Protein AF-A0A7C1KYA7-F1 (afdb_monomer_lite)

Secondary structure (DSSP, 8-state):
-HHHHHHHHHHHHHHHHHHTS---------------TT-EEEEEEEEEEEEEEEEEEEEEEEEEEEEE-TT-EEEEEES-EEEE-SSSEEEEEEEEEEEEEEEEEEEEEEEEEEEEEEEEEEEEEEEEEE-HHHHTTSS-----

Radius of gyration: 16.06 Å; chains: 1; bounding box: 53×34×37 Å

Foldseek 3Di:
DPPVVVVVVLVVVVVVVVVVPDDDDDDFDKPDPPPDPKDKFKKFFAWKKKWWFAFKKKWAFAWKKKKFAQPKDKDWDDDWDWDDPDNGIIMIGGGTMMMIHDGGMIMMIGGGTMMMTIDDTTMTIDDDIDTPVNVVPVPDDDDD

Structure (mmCIF, N/CA/C/O backbone):
data_AF-A0A7C1KYA7-F1
#
_entry.id   AF-A0A7C1KYA7-F1
#
loop_
_atom_site.group_PDB
_atom_site.id
_atom_site.type_symbol
_atom_site.label_atom_id
_atom_site.label_alt_id
_atom_site.label_comp_id
_atom_site.label_asym_id
_atom_site.label_entity_id
_atom_site.label_seq_id
_atom_site.pdbx_PDB_ins_code
_atom_site.Cartn_x
_atom_site.Cartn_y
_atom_site.Cartn_z
_atom_site.occupancy
_atom_site.B_iso_or_equiv
_atom_site.auth_seq_id
_atom_site.auth_comp_id
_atom_site.auth_asym_id
_atom_site.auth_atom_id
_atom_site.pdbx_PDB_model_num
ATOM 1 N N . MET A 1 1 ? -15.010 -18.950 13.578 1.00 37.91 1 MET A N 1
ATOM 2 C CA . MET A 1 1 ? -15.211 -19.154 12.121 1.00 37.91 1 MET A CA 1
ATOM 3 C C . MET A 1 1 ? -14.779 -17.951 11.250 1.00 37.91 1 MET A C 1
ATOM 5 O O . MET A 1 1 ? -15.159 -17.896 10.094 1.00 37.91 1 MET A O 1
ATOM 9 N N . GLY A 1 2 ? -13.938 -17.013 11.728 1.00 40.12 2 GLY A N 1
ATOM 10 C CA . GLY A 1 2 ? -13.710 -15.721 11.037 1.00 40.12 2 GLY A CA 1
ATOM 11 C C . GLY A 1 2 ? -12.466 -15.578 10.142 1.00 40.12 2 GLY A C 1
ATOM 12 O O . GLY A 1 2 ? -12.310 -14.554 9.494 1.00 40.12 2 GLY A O 1
ATOM 13 N N . LYS A 1 3 ? -11.559 -16.563 10.086 1.00 43.34 3 LYS A N 1
ATOM 14 C CA . LYS A 1 3 ? -10.292 -16.416 9.333 1.00 43.34 3 LYS A CA 1
ATOM 15 C C . LYS A 1 3 ? -10.440 -16.687 7.830 1.00 43.34 3 LYS A C 1
ATOM 17 O O . LYS A 1 3 ? -9.791 -16.029 7.030 1.00 43.34 3 LYS A O 1
ATOM 22 N N . ILE A 1 4 ? -11.311 -17.625 7.454 1.00 41.50 4 ILE A N 1
ATOM 23 C CA . ILE A 1 4 ? -11.516 -18.035 6.054 1.00 41.50 4 ILE A CA 1
ATOM 24 C C . ILE A 1 4 ? -12.414 -17.027 5.321 1.00 41.50 4 ILE A C 1
ATOM 26 O O . ILE A 1 4 ? -12.166 -16.719 4.162 1.00 41.50 4 ILE A O 1
ATOM 30 N N . ALA A 1 5 ? -13.398 -16.445 6.016 1.00 44.72 5 ALA A N 1
ATOM 31 C CA . ALA A 1 5 ? -14.299 -15.445 5.445 1.00 44.72 5 ALA A CA 1
ATOM 32 C C . ALA A 1 5 ? -13.553 -14.174 5.006 1.00 44.72 5 ALA A C 1
ATOM 34 O O . ALA A 1 5 ? -13.748 -13.712 3.888 1.00 44.72 5 ALA A O 1
ATOM 35 N N . ASN A 1 6 ? -12.633 -13.659 5.830 1.00 48.12 6 ASN A N 1
ATOM 36 C CA . ASN A 1 6 ? -11.877 -12.451 5.486 1.00 48.12 6 ASN A CA 1
ATOM 37 C C . ASN A 1 6 ? -10.936 -12.687 4.299 1.00 48.12 6 ASN A C 1
ATOM 39 O O . ASN A 1 6 ? -10.846 -11.841 3.417 1.00 48.12 6 ASN A O 1
ATOM 43 N N . VAL A 1 7 ? -10.293 -13.856 4.225 1.00 45.34 7 VAL A N 1
ATOM 44 C CA . VAL A 1 7 ? -9.445 -14.226 3.080 1.00 45.34 7 VAL A CA 1
ATOM 45 C C . VAL A 1 7 ? -10.278 -14.414 1.810 1.00 45.34 7 VAL A C 1
ATOM 47 O O . VAL A 1 7 ? -9.871 -13.946 0.753 1.00 45.34 7 VAL A O 1
ATOM 50 N N . ALA A 1 8 ? -11.464 -15.022 1.900 1.00 49.06 8 ALA A N 1
ATOM 51 C CA . ALA A 1 8 ? -12.365 -15.192 0.759 1.00 49.06 8 ALA A CA 1
ATOM 52 C C . ALA A 1 8 ? -12.926 -13.853 0.245 1.00 49.06 8 ALA A C 1
ATOM 54 O O . ALA A 1 8 ? -13.035 -13.655 -0.962 1.00 49.06 8 ALA A O 1
ATOM 55 N N . ILE A 1 9 ? -13.228 -12.911 1.142 1.00 55.66 9 ILE A N 1
ATOM 56 C CA . ILE A 1 9 ? -13.682 -11.559 0.785 1.00 55.66 9 ILE A CA 1
ATOM 57 C C . ILE A 1 9 ? -12.541 -10.759 0.144 1.00 55.66 9 ILE A C 1
ATOM 59 O O . ILE A 1 9 ? -12.749 -10.127 -0.889 1.00 55.66 9 ILE A O 1
ATOM 63 N N . VAL A 1 10 ? -11.323 -10.836 0.695 1.00 55.09 10 VAL A N 1
ATOM 64 C CA . VAL A 1 10 ? -10.114 -10.246 0.091 1.00 55.09 10 VAL A CA 1
ATOM 65 C C . VAL A 1 10 ? -9.877 -10.836 -1.298 1.00 55.09 10 VAL A C 1
ATOM 67 O O . VAL A 1 10 ? -9.693 -10.081 -2.247 1.00 55.09 10 VAL A O 1
ATOM 70 N N . ALA A 1 11 ? -9.950 -12.161 -1.442 1.00 54.16 11 ALA A N 1
ATOM 71 C CA . ALA A 1 11 ? -9.792 -12.838 -2.723 1.00 54.16 11 ALA A CA 1
ATOM 72 C C . ALA A 1 11 ? -10.869 -12.412 -3.726 1.00 54.16 11 ALA A C 1
ATOM 74 O O . ALA A 1 11 ? -10.531 -12.145 -4.867 1.00 54.16 11 ALA A O 1
ATOM 75 N N . MET A 1 12 ? -12.132 -12.263 -3.314 1.00 60.44 12 MET A N 1
ATOM 76 C CA . MET A 1 12 ? -13.223 -11.797 -4.181 1.00 60.44 12 MET A CA 1
ATOM 77 C C . MET A 1 12 ? -13.059 -10.337 -4.619 1.00 60.44 12 MET A C 1
ATOM 79 O O . MET A 1 12 ? -13.249 -10.030 -5.793 1.00 60.44 12 MET A O 1
ATOM 83 N N . ILE A 1 13 ? -12.674 -9.435 -3.711 1.00 64.25 13 ILE A N 1
ATOM 84 C CA . ILE A 1 13 ? -12.445 -8.017 -4.033 1.00 64.25 13 ILE A CA 1
ATOM 85 C C . ILE A 1 13 ? -11.223 -7.872 -4.943 1.00 64.25 13 ILE A C 1
ATOM 87 O O . ILE A 1 13 ? -11.257 -7.125 -5.920 1.00 64.25 13 ILE A O 1
ATOM 91 N N . VAL A 1 14 ? -10.154 -8.619 -4.666 1.00 58.75 14 VAL A N 1
ATOM 92 C CA . VAL A 1 14 ? -8.955 -8.650 -5.506 1.00 58.75 14 VAL A CA 1
ATOM 93 C C . VAL A 1 14 ? -9.261 -9.305 -6.859 1.00 58.75 14 VAL A C 1
ATOM 95 O O . VAL A 1 14 ? -8.870 -8.741 -7.873 1.00 58.75 14 VAL A O 1
ATOM 98 N N . LEU A 1 15 ? -10.043 -10.393 -6.925 1.00 56.34 15 LEU A N 1
ATOM 99 C CA . LEU A 1 15 ? -10.513 -10.990 -8.188 1.00 56.34 15 LEU A CA 1
ATOM 100 C C . LEU A 1 15 ? -11.339 -9.997 -9.010 1.00 56.34 15 LEU A C 1
ATOM 102 O O . LEU A 1 15 ? -11.130 -9.880 -10.215 1.00 56.34 15 LEU A O 1
ATOM 106 N N . ALA A 1 16 ? -12.248 -9.257 -8.373 1.00 56.28 16 ALA A N 1
ATOM 107 C CA . ALA A 1 16 ? -13.036 -8.231 -9.047 1.00 56.28 16 ALA A CA 1
ATOM 108 C C . ALA A 1 16 ? -12.131 -7.118 -9.610 1.00 56.28 16 ALA A C 1
ATOM 110 O O . ALA A 1 16 ? -12.312 -6.687 -10.748 1.00 56.28 16 ALA A O 1
ATOM 111 N N . LEU A 1 17 ? -11.092 -6.709 -8.875 1.00 54.78 17 LEU A N 1
ATOM 112 C CA . LEU A 1 17 ? -10.109 -5.724 -9.343 1.00 54.78 17 LEU A CA 1
ATOM 113 C C . LEU A 1 17 ? -9.178 -6.270 -10.445 1.00 54.78 17 LEU A C 1
ATOM 115 O O . LEU A 1 17 ? -8.787 -5.512 -11.336 1.00 54.78 17 LEU A O 1
ATOM 119 N N . ILE A 1 18 ? -8.854 -7.567 -10.420 1.00 52.53 18 ILE A N 1
ATOM 120 C CA . ILE A 1 18 ? -8.075 -8.261 -11.458 1.00 52.53 18 ILE A CA 1
ATOM 121 C C . ILE A 1 18 ? -8.906 -8.439 -12.735 1.00 52.53 18 ILE A C 1
ATOM 123 O O . ILE A 1 18 ? -8.380 -8.214 -13.818 1.00 52.53 18 ILE A O 1
ATOM 127 N N . SER A 1 19 ? -10.208 -8.737 -12.650 1.00 47.50 19 SER A N 1
ATOM 128 C CA . SER A 1 19 ? -11.067 -8.919 -13.838 1.00 47.50 19 SER A CA 1
ATOM 129 C C . SER A 1 19 ? -11.198 -7.669 -14.724 1.00 47.50 19 SER A C 1
ATOM 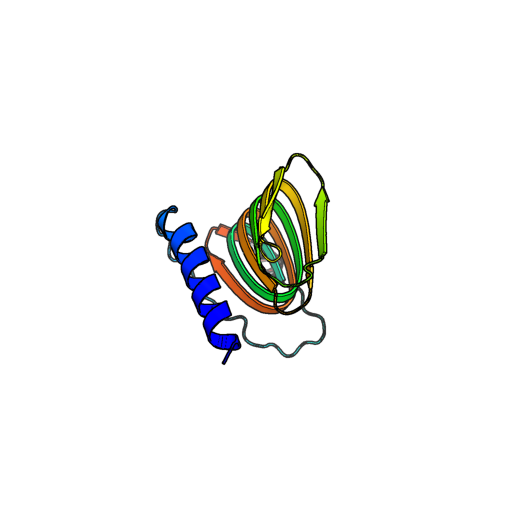131 O O . SER A 1 19 ? -11.515 -7.781 -15.905 1.00 47.50 19 SER A O 1
ATOM 133 N N . ALA A 1 20 ? -10.879 -6.481 -14.198 1.00 44.94 20 ALA A N 1
ATOM 134 C CA . ALA A 1 20 ? -10.823 -5.236 -14.966 1.00 44.94 20 ALA A CA 1
ATOM 135 C C . ALA A 1 20 ? -9.438 -4.961 -15.600 1.00 44.94 20 ALA A C 1
ATOM 137 O O . ALA A 1 20 ? -9.229 -3.925 -16.234 1.00 44.94 20 ALA A O 1
ATOM 138 N N . GLY A 1 21 ? -8.451 -5.841 -15.410 1.00 41.28 21 GLY A N 1
ATOM 139 C CA . GLY A 1 21 ? -7.105 -5.735 -15.967 1.00 41.28 21 GLY A CA 1
ATOM 140 C C . GLY A 1 21 ? -6.711 -7.011 -16.694 1.00 41.28 21 GLY A C 1
ATOM 141 O O . GLY A 1 21 ? -6.454 -8.026 -16.068 1.00 41.28 21 GLY A O 1
ATOM 142 N N . THR A 1 22 ? -6.630 -6.928 -18.017 1.00 39.53 22 THR A N 1
ATOM 143 C CA . THR A 1 22 ? -6.154 -7.976 -18.926 1.00 39.53 22 THR A CA 1
ATOM 144 C C . THR A 1 22 ? -5.009 -8.823 -18.364 1.00 39.53 22 THR A C 1
ATOM 146 O O . THR A 1 22 ? -3.976 -8.301 -17.936 1.00 39.53 22 THR A O 1
ATOM 149 N N . VAL A 1 23 ? -5.241 -10.130 -18.445 1.00 42.19 23 VAL A N 1
ATOM 150 C CA . VAL A 1 23 ? -4.371 -11.267 -18.154 1.00 42.19 23 VAL A CA 1
ATOM 151 C C . VAL A 1 23 ? -2.960 -11.067 -18.716 1.00 42.19 23 VAL A C 1
ATOM 153 O O . VAL A 1 23 ? -2.761 -11.090 -19.925 1.00 42.19 23 VAL A O 1
ATOM 156 N N . PHE A 1 24 ? -1.978 -10.940 -17.828 1.00 40.94 24 PHE A N 1
ATOM 157 C CA . PHE A 1 24 ? -0.623 -11.430 -18.063 1.00 40.94 24 PHE A CA 1
ATOM 158 C C . PHE A 1 24 ? -0.282 -12.298 -16.857 1.00 40.94 24 PHE A C 1
ATOM 160 O O . PHE A 1 24 ? -0.089 -11.796 -15.750 1.00 40.94 24 PHE A O 1
ATOM 167 N N . ALA A 1 25 ? -0.351 -13.609 -17.075 1.00 40.81 25 ALA A N 1
ATOM 168 C CA . ALA A 1 25 ? 0.130 -14.606 -16.140 1.00 40.81 25 ALA A CA 1
ATOM 169 C C . ALA A 1 25 ? 1.656 -14.499 -16.099 1.00 40.81 25 ALA A C 1
ATOM 171 O O . ALA A 1 25 ? 2.308 -14.692 -17.122 1.00 40.81 25 ALA A O 1
ATOM 172 N N . GLU A 1 26 ? 2.217 -14.166 -14.944 1.00 43.53 26 GLU A N 1
ATOM 173 C CA . GLU A 1 26 ? 3.659 -14.209 -14.727 1.00 43.53 26 GLU A CA 1
ATOM 174 C C . GLU A 1 26 ? 3.903 -14.648 -13.278 1.00 43.53 26 GLU A C 1
ATOM 176 O O . GLU A 1 26 ? 3.282 -14.115 -12.365 1.00 43.53 26 GLU A O 1
ATOM 181 N N . GLU A 1 27 ? 4.709 -15.706 -13.147 1.00 39.66 27 GLU A N 1
ATOM 182 C CA . GLU A 1 27 ? 5.154 -16.448 -11.956 1.00 39.66 27 GLU A CA 1
ATOM 183 C C . GLU A 1 27 ? 4.526 -16.112 -10.587 1.00 39.66 27 GLU A C 1
ATOM 185 O O . GLU A 1 27 ? 5.005 -15.252 -9.850 1.00 39.66 27 GLU A O 1
ATOM 190 N N . THR A 1 28 ? 3.587 -16.955 -10.147 1.00 37.84 28 THR A N 1
ATOM 191 C CA . THR A 1 28 ? 3.262 -17.108 -8.723 1.00 37.84 28 THR A CA 1
ATOM 192 C C . THR A 1 28 ? 4.434 -17.796 -8.017 1.00 37.84 28 THR A C 1
ATOM 194 O O . THR A 1 28 ? 4.513 -19.027 -7.976 1.00 37.84 28 THR A O 1
ATOM 197 N N . LYS A 1 29 ? 5.379 -17.026 -7.478 1.00 42.41 29 LYS A N 1
ATOM 198 C CA . LYS A 1 29 ? 6.401 -17.562 -6.570 1.00 42.41 29 LYS A CA 1
ATOM 199 C C . LYS A 1 29 ? 5.872 -17.457 -5.142 1.00 42.41 29 LYS A C 1
ATOM 201 O O . LYS A 1 29 ? 5.725 -16.334 -4.660 1.00 42.41 29 LYS A O 1
ATOM 206 N N . PRO A 1 30 ? 5.578 -18.571 -4.443 1.00 34.47 30 PRO A N 1
ATOM 207 C CA . PRO A 1 30 ? 5.392 -18.489 -3.005 1.00 34.47 30 PRO A CA 1
ATOM 208 C C . PRO A 1 30 ? 6.658 -17.863 -2.414 1.00 34.47 30 PRO A C 1
ATOM 210 O O . PRO A 1 30 ? 7.770 -18.245 -2.782 1.00 34.47 30 PRO A O 1
ATOM 213 N N . LEU A 1 31 ? 6.504 -16.897 -1.508 1.00 41.72 31 LEU A N 1
ATOM 214 C CA . LEU A 1 31 ? 7.574 -16.606 -0.563 1.00 41.72 31 LEU A CA 1
ATOM 215 C C . LEU A 1 31 ? 7.769 -17.889 0.244 1.00 41.72 31 LEU A C 1
ATOM 217 O O . LEU A 1 31 ? 7.056 -18.121 1.221 1.00 41.72 31 LEU A O 1
ATOM 221 N N . GLU A 1 32 ? 8.685 -18.752 -0.202 1.00 35.12 32 GLU A N 1
ATOM 222 C CA . GLU A 1 32 ? 9.242 -19.766 0.672 1.00 35.12 32 GLU A CA 1
ATOM 223 C C . GLU A 1 32 ? 9.706 -19.032 1.922 1.00 35.12 32 GLU A C 1
ATOM 225 O O . GLU A 1 32 ? 10.444 -18.042 1.868 1.00 35.12 32 GLU A O 1
ATOM 230 N N . THR A 1 33 ? 9.176 -19.489 3.047 1.00 35.75 33 THR A N 1
ATOM 231 C CA . THR A 1 33 ? 9.618 -19.163 4.390 1.00 35.75 33 THR A CA 1
ATOM 232 C C . THR A 1 33 ? 11.107 -19.469 4.504 1.00 35.75 33 THR A C 1
ATOM 234 O O . THR A 1 33 ? 11.502 -20.525 4.983 1.00 35.75 33 THR A O 1
ATOM 237 N N . SER A 1 34 ? 11.947 -18.538 4.059 1.00 32.91 34 SER A N 1
ATOM 238 C CA . SER A 1 34 ? 13.310 -18.428 4.540 1.00 32.91 34 SER A CA 1
ATOM 239 C C . SER A 1 34 ? 13.199 -17.785 5.912 1.00 32.91 34 SER A C 1
ATOM 241 O O . SER A 1 34 ? 12.870 -16.603 6.051 1.00 32.91 34 SER A O 1
ATOM 243 N N . ASP A 1 35 ? 13.352 -18.633 6.923 1.00 34.56 35 ASP A N 1
ATOM 244 C CA . ASP A 1 35 ? 13.389 -18.299 8.337 1.00 34.56 35 ASP A CA 1
ATOM 245 C C . ASP A 1 35 ? 14.593 -17.393 8.622 1.00 34.56 35 ASP A C 1
ATOM 247 O O . ASP A 1 35 ? 15.652 -17.818 9.079 1.00 34.56 35 ASP A O 1
ATOM 251 N N . HIS A 1 36 ? 14.460 -16.122 8.259 1.00 37.25 36 HIS A N 1
ATOM 252 C CA . HIS A 1 36 ? 15.434 -15.084 8.534 1.00 37.25 36 HIS A CA 1
ATOM 253 C C . HIS A 1 36 ? 14.707 -13.899 9.151 1.00 37.25 36 HIS A C 1
ATOM 255 O O . HIS A 1 36 ? 14.040 -13.094 8.494 1.00 37.25 36 HIS A O 1
ATOM 261 N N . THR A 1 37 ? 14.849 -13.819 10.466 1.00 34.12 37 THR A N 1
ATOM 262 C CA . THR A 1 37 ? 14.558 -12.688 11.337 1.00 34.12 37 THR A CA 1
ATOM 263 C C . THR A 1 37 ? 15.198 -11.412 10.761 1.00 34.12 37 THR A C 1
ATOM 265 O O . THR A 1 37 ? 16.317 -11.065 11.116 1.00 34.12 37 THR A O 1
ATOM 268 N N . GLY A 1 38 ? 14.526 -10.723 9.826 1.00 49.38 38 GLY A N 1
ATOM 269 C CA . GLY A 1 38 ? 15.023 -9.467 9.238 1.00 49.38 38 GLY A CA 1
ATOM 270 C C . GLY A 1 38 ? 14.811 -9.226 7.736 1.00 49.38 38 GLY A C 1
ATOM 271 O O . GLY A 1 38 ? 15.165 -8.143 7.271 1.00 49.38 38 GLY A O 1
ATOM 272 N N . ASN A 1 39 ? 14.231 -10.149 6.960 1.00 67.25 39 ASN A N 1
ATOM 273 C CA . ASN A 1 39 ? 14.209 -9.998 5.497 1.00 67.25 39 ASN A CA 1
ATOM 274 C C . ASN A 1 39 ? 13.075 -9.103 4.971 1.00 67.25 39 ASN A C 1
ATOM 276 O O . ASN A 1 39 ? 11.887 -9.417 5.052 1.00 67.25 39 ASN A O 1
ATOM 280 N N . CYS A 1 40 ? 13.473 -7.971 4.393 1.00 78.69 40 CYS A N 1
ATOM 281 C CA . CYS A 1 40 ? 12.634 -7.165 3.522 1.00 78.69 40 CYS A CA 1
ATOM 282 C C . CYS A 1 40 ? 12.722 -7.687 2.084 1.00 78.69 40 CYS A C 1
ATOM 284 O O . CYS A 1 40 ? 13.792 -8.063 1.615 1.00 78.69 40 CYS A O 1
ATOM 286 N N . MET A 1 41 ? 11.611 -7.637 1.365 1.00 84.50 41 MET A N 1
ATOM 287 C CA . MET A 1 41 ? 11.542 -7.814 -0.076 1.00 84.50 41 MET A CA 1
ATOM 288 C C . MET A 1 41 ? 11.513 -6.438 -0.745 1.00 84.50 41 MET A C 1
ATOM 290 O O . MET A 1 41 ? 10.689 -5.602 -0.379 1.00 84.50 41 MET A O 1
ATOM 294 N N . ASP A 1 42 ? 12.372 -6.233 -1.743 1.00 86.94 42 ASP A N 1
ATOM 295 C CA . ASP A 1 42 ? 12.444 -5.016 -2.553 1.00 86.94 42 ASP A CA 1
ATOM 296 C C . ASP A 1 42 ? 12.295 -5.357 -4.045 1.00 86.94 42 ASP A C 1
ATOM 298 O O . ASP A 1 42 ? 13.015 -6.203 -4.585 1.00 86.94 42 ASP A O 1
ATOM 302 N N . ARG A 1 43 ? 11.355 -4.702 -4.734 1.00 84.19 43 ARG A N 1
ATOM 303 C CA . ARG A 1 43 ? 11.151 -4.826 -6.187 1.00 84.19 43 ARG A CA 1
ATOM 304 C C . ARG A 1 43 ? 10.839 -3.480 -6.804 1.00 84.19 43 ARG A C 1
ATOM 306 O O . ARG A 1 43 ? 10.027 -2.730 -6.277 1.00 84.19 43 ARG A O 1
ATOM 313 N N . SER A 1 44 ? 11.423 -3.216 -7.965 1.00 86.75 44 SER A N 1
ATOM 314 C CA . SER A 1 44 ? 11.076 -2.056 -8.786 1.00 86.75 44 SER A CA 1
ATOM 315 C C . SER A 1 44 ? 10.552 -2.501 -10.133 1.00 86.75 44 SER A C 1
ATOM 317 O O . SER A 1 44 ? 11.139 -3.381 -10.750 1.00 86.75 44 SER A O 1
ATOM 319 N N . GLY A 1 45 ? 9.479 -1.892 -10.618 1.00 88.25 45 GLY A N 1
ATOM 320 C CA . GLY A 1 45 ? 8.942 -2.232 -11.926 1.00 88.25 45 GLY A CA 1
ATOM 321 C C . GLY A 1 45 ? 7.516 -1.770 -12.145 1.00 88.25 45 GLY A C 1
ATOM 322 O O . GLY A 1 45 ? 6.962 -0.995 -11.365 1.00 88.25 45 GLY A O 1
ATOM 323 N N . LYS A 1 46 ? 6.925 -2.276 -13.224 1.00 87.44 46 LYS A N 1
ATOM 324 C CA . LYS A 1 46 ? 5.532 -2.072 -13.602 1.00 87.44 46 LYS A CA 1
ATOM 325 C C . LYS A 1 46 ? 4.780 -3.390 -13.504 1.00 87.44 46 LYS A C 1
ATOM 327 O O . LYS A 1 46 ? 5.064 -4.329 -14.245 1.00 87.44 46 LYS A O 1
ATOM 332 N N . GLY A 1 47 ? 3.768 -3.425 -12.652 1.00 88.25 47 GLY A N 1
ATOM 333 C CA . GLY A 1 47 ? 3.026 -4.646 -12.396 1.00 88.25 47 GLY A CA 1
ATOM 334 C C . GLY A 1 47 ? 1.975 -4.487 -11.312 1.00 88.25 47 GLY A C 1
ATOM 335 O O . GLY A 1 47 ? 1.442 -3.396 -11.080 1.00 88.25 47 GLY A O 1
ATOM 336 N N . TRP A 1 48 ? 1.678 -5.600 -10.663 1.00 87.12 48 TRP A N 1
ATOM 337 C CA . TRP A 1 48 ? 0.814 -5.680 -9.504 1.00 87.12 48 TRP A CA 1
ATOM 338 C C . TRP A 1 48 ? 1.473 -6.505 -8.396 1.00 87.12 4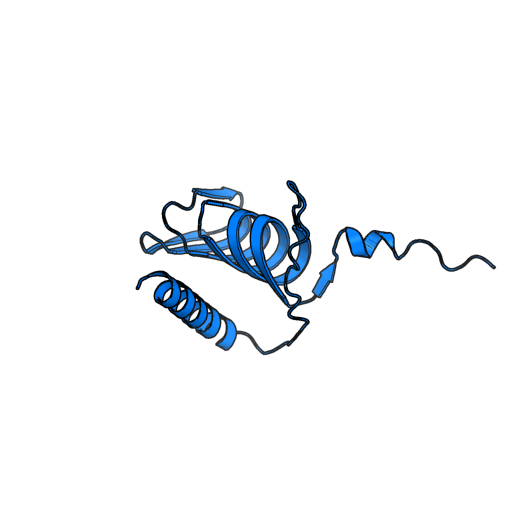8 TRP A C 1
ATOM 340 O O . TRP A 1 48 ? 2.389 -7.288 -8.643 1.00 87.12 48 TRP A O 1
ATOM 350 N N . ALA A 1 49 ? 1.014 -6.292 -7.168 1.00 85.25 49 ALA A N 1
ATOM 351 C CA . ALA A 1 49 ? 1.429 -7.047 -5.999 1.00 85.25 49 ALA A CA 1
ATOM 352 C C . ALA A 1 49 ? 0.235 -7.271 -5.071 1.00 85.25 49 ALA A C 1
ATOM 354 O O . ALA A 1 49 ? -0.553 -6.350 -4.852 1.00 85.25 49 ALA A O 1
ATOM 355 N N . LEU A 1 50 ? 0.126 -8.465 -4.500 1.00 85.81 50 LEU A N 1
ATOM 356 C CA . LEU A 1 50 ? -0.782 -8.796 -3.412 1.00 85.81 50 LEU A CA 1
ATOM 357 C C . LEU A 1 50 ? 0.051 -9.235 -2.210 1.00 85.81 50 LEU A C 1
ATOM 359 O O . LEU A 1 50 ? 0.793 -10.204 -2.284 1.00 85.81 50 LEU A O 1
ATOM 363 N N . LEU A 1 51 ? -0.073 -8.525 -1.09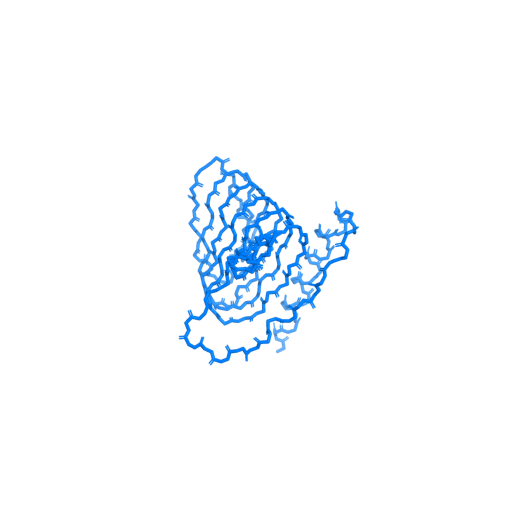6 1.00 86.50 51 LEU A N 1
ATOM 364 C CA . LEU A 1 51 ? 0.664 -8.797 0.131 1.00 86.50 51 LEU A CA 1
ATOM 365 C C . LEU A 1 51 ? -0.327 -9.105 1.242 1.00 86.50 51 LEU A C 1
ATOM 367 O O . LEU A 1 51 ? -1.276 -8.349 1.425 1.00 86.50 51 LEU A O 1
ATOM 371 N N . ALA A 1 52 ? -0.104 -10.169 2.004 1.00 84.38 52 ALA A N 1
ATOM 372 C CA . ALA A 1 52 ? -0.934 -10.518 3.149 1.00 84.38 52 ALA A CA 1
ATOM 373 C C . ALA A 1 52 ? -0.070 -10.901 4.352 1.00 84.38 52 ALA A C 1
ATOM 375 O O . ALA A 1 52 ? 0.787 -11.771 4.235 1.00 84.38 52 ALA A O 1
ATOM 376 N N . GLY A 1 53 ? -0.288 -10.293 5.518 1.00 85.12 53 GLY A N 1
ATOM 377 C CA . GLY A 1 53 ? 0.468 -10.626 6.726 1.00 85.12 53 GLY A CA 1
ATOM 378 C C . GLY A 1 53 ? 0.632 -9.474 7.710 1.00 85.12 53 GLY A C 1
ATOM 379 O O . GLY A 1 53 ? -0.193 -8.570 7.781 1.00 85.12 53 GLY A O 1
ATOM 380 N N . SER A 1 54 ? 1.703 -9.516 8.495 1.00 86.62 54 SER A N 1
ATOM 381 C CA . SER A 1 54 ? 2.028 -8.499 9.496 1.00 86.62 54 SER A CA 1
ATOM 382 C C . SER A 1 54 ? 3.387 -7.887 9.192 1.00 86.62 54 SER A C 1
ATOM 384 O O . SER A 1 54 ? 4.362 -8.611 8.987 1.00 86.62 54 SER A O 1
ATOM 386 N N . GLY A 1 55 ? 3.476 -6.559 9.197 1.00 89.62 55 GLY A N 1
ATOM 387 C CA . GLY A 1 55 ? 4.716 -5.878 8.849 1.00 89.62 55 GLY A CA 1
ATOM 388 C C . GLY A 1 55 ? 4.531 -4.441 8.386 1.00 89.62 55 GLY A C 1
ATOM 389 O O . GLY A 1 55 ? 3.536 -3.787 8.701 1.00 89.62 55 GLY A O 1
ATOM 390 N N . LYS A 1 56 ? 5.527 -3.958 7.642 1.00 92.38 56 LYS A N 1
ATOM 391 C CA . LYS A 1 56 ? 5.537 -2.653 6.984 1.00 92.38 56 LYS A CA 1
ATOM 392 C C . LYS A 1 56 ? 5.669 -2.837 5.477 1.00 92.38 56 LYS A C 1
ATOM 394 O O . LYS A 1 56 ? 6.597 -3.487 5.007 1.00 92.38 56 LYS A O 1
ATOM 399 N N . ILE A 1 57 ? 4.771 -2.210 4.733 1.00 92.81 57 ILE A N 1
ATOM 400 C CA . ILE A 1 57 ? 4.771 -2.157 3.273 1.00 92.81 57 ILE A CA 1
ATOM 401 C C . ILE A 1 57 ? 4.995 -0.705 2.867 1.00 92.81 57 ILE A C 1
ATOM 403 O O . ILE A 1 57 ? 4.469 0.216 3.487 1.00 92.81 57 ILE A O 1
ATOM 407 N N . THR A 1 58 ? 5.812 -0.466 1.854 1.00 95.12 58 THR A N 1
ATOM 408 C CA . THR A 1 58 ? 6.062 0.864 1.306 1.00 95.12 58 THR A CA 1
ATOM 409 C C . THR A 1 58 ? 6.061 0.783 -0.207 1.00 95.12 58 THR A C 1
ATOM 411 O O . THR A 1 58 ? 6.849 0.047 -0.790 1.00 95.12 58 THR A O 1
ATOM 414 N N . PHE A 1 59 ? 5.192 1.557 -0.846 1.00 95.50 59 PHE A N 1
ATOM 415 C CA . PHE A 1 59 ? 5.159 1.708 -2.293 1.00 95.50 59 PHE A CA 1
ATOM 416 C C . PHE A 1 59 ? 5.470 3.153 -2.654 1.00 95.50 59 PHE A C 1
ATOM 418 O O . PHE A 1 59 ? 4.808 4.070 -2.173 1.00 95.50 59 PHE A O 1
ATOM 425 N N . ARG A 1 60 ? 6.478 3.357 -3.500 1.00 95.94 60 ARG A N 1
ATOM 426 C CA . ARG A 1 60 ? 6.838 4.659 -4.062 1.00 95.94 60 ARG A CA 1
ATOM 427 C C . ARG A 1 60 ? 6.717 4.591 -5.572 1.00 95.94 60 ARG A C 1
ATOM 429 O O . ARG A 1 60 ? 7.490 3.892 -6.216 1.00 95.94 60 ARG A O 1
ATOM 436 N N . GLY A 1 61 ? 5.785 5.334 -6.146 1.00 94.50 61 GLY A N 1
ATOM 437 C CA . GLY A 1 61 ? 5.531 5.262 -7.576 1.00 94.50 61 GLY A CA 1
ATOM 438 C C . GLY A 1 61 ? 4.234 5.926 -7.987 1.00 94.50 61 GLY A C 1
ATOM 439 O O . GLY A 1 61 ? 3.700 6.778 -7.281 1.00 94.50 61 GLY A O 1
ATOM 440 N N . LYS A 1 62 ? 3.734 5.523 -9.152 1.00 95.50 62 LYS A N 1
ATOM 441 C CA . LYS A 1 62 ? 2.437 5.920 -9.691 1.00 95.50 62 LYS A CA 1
ATOM 442 C C . LYS A 1 62 ? 1.544 4.692 -9.791 1.00 95.50 62 LYS A C 1
ATOM 444 O O . LYS A 1 62 ? 1.886 3.735 -10.483 1.00 95.50 62 LYS A O 1
ATOM 449 N N . GLY A 1 63 ? 0.381 4.719 -9.150 1.00 93.25 63 GLY A N 1
ATOM 450 C CA . GLY A 1 63 ? -0.511 3.566 -9.178 1.00 93.25 63 GLY A CA 1
ATOM 451 C C . GLY A 1 63 ? -1.736 3.671 -8.288 1.00 93.25 63 GLY A C 1
ATOM 452 O O . GLY A 1 63 ? -2.113 4.748 -7.825 1.00 93.25 63 GLY A O 1
ATOM 453 N N . LEU A 1 64 ? -2.353 2.513 -8.094 1.00 93.31 64 LEU A N 1
ATOM 454 C CA . LEU A 1 64 ? -3.437 2.234 -7.167 1.00 93.31 64 LEU A CA 1
ATOM 455 C C . LEU A 1 64 ? -2.889 1.352 -6.042 1.00 93.31 64 LEU A C 1
ATOM 457 O O . LEU A 1 64 ? -2.220 0.359 -6.320 1.00 93.31 64 LEU A O 1
ATOM 461 N N . VAL A 1 65 ? -3.209 1.689 -4.797 1.00 94.38 65 VAL A N 1
ATOM 462 C CA . VAL A 1 65 ? -2.953 0.856 -3.622 1.00 94.38 65 VAL A CA 1
ATOM 463 C C . VAL A 1 65 ? -4.252 0.700 -2.849 1.00 94.38 65 VAL A C 1
ATOM 465 O O . VAL A 1 65 ? -4.899 1.686 -2.511 1.00 94.38 65 VAL A O 1
ATOM 468 N N . VAL A 1 66 ? -4.644 -0.535 -2.580 1.00 93.88 66 VAL A N 1
ATOM 469 C CA . VAL A 1 66 ? -5.806 -0.886 -1.769 1.00 93.88 66 VAL A CA 1
ATOM 470 C C . VAL A 1 66 ? -5.292 -1.572 -0.520 1.00 93.88 66 VAL A C 1
ATOM 472 O O . VAL A 1 66 ? -4.564 -2.555 -0.609 1.00 93.88 66 VAL A O 1
ATOM 475 N N . VAL A 1 67 ? -5.660 -1.042 0.636 1.00 93.19 67 VAL A N 1
ATOM 476 C CA . VAL A 1 67 ? -5.278 -1.546 1.950 1.00 93.19 67 VAL A CA 1
ATOM 477 C C . VAL A 1 67 ? -6.528 -2.053 2.641 1.00 93.19 67 VAL A C 1
ATOM 479 O O . VAL A 1 67 ? -7.510 -1.322 2.753 1.00 93.19 67 VAL A O 1
ATOM 482 N N . LEU A 1 68 ? -6.461 -3.289 3.112 1.00 89.44 68 LEU A N 1
ATOM 483 C CA . LEU A 1 68 ? -7.448 -3.938 3.954 1.00 89.44 68 LEU A CA 1
ATOM 484 C C . LEU A 1 68 ? -6.772 -4.324 5.270 1.00 89.44 68 LEU A C 1
ATOM 486 O O . LEU A 1 68 ? -5.722 -4.968 5.262 1.00 89.44 68 LEU A O 1
ATOM 490 N N . GLY A 1 69 ? -7.354 -3.937 6.397 1.00 85.62 69 GLY A N 1
ATOM 491 C CA . GLY A 1 69 ? -6.867 -4.353 7.705 1.00 85.62 69 GLY A CA 1
ATOM 492 C C . GLY A 1 69 ? -7.391 -3.497 8.846 1.00 85.62 69 GLY A C 1
ATOM 493 O O . GLY A 1 69 ? -7.512 -2.275 8.733 1.00 85.62 69 GLY A O 1
ATOM 494 N N . ASP A 1 70 ? -7.641 -4.155 9.971 1.00 78.94 70 ASP A N 1
ATOM 495 C CA . ASP A 1 70 ? -8.063 -3.497 11.200 1.00 78.94 70 ASP A CA 1
ATOM 496 C C . ASP A 1 70 ? -6.879 -2.706 11.770 1.00 78.94 70 ASP A C 1
ATOM 498 O O . ASP A 1 70 ? -5.800 -3.253 11.999 1.00 78.94 70 ASP A O 1
ATOM 502 N N . ASN A 1 71 ? -7.070 -1.406 12.005 1.00 81.00 71 ASN A N 1
ATOM 503 C CA . ASN A 1 71 ? -6.053 -0.513 12.580 1.00 81.00 71 ASN A CA 1
ATOM 504 C C . ASN A 1 71 ? -4.756 -0.378 11.757 1.00 81.00 71 ASN A C 1
ATOM 506 O O . ASN A 1 71 ? -3.684 -0.131 12.315 1.00 81.00 71 ASN A O 1
ATOM 510 N N . ALA A 1 72 ? -4.839 -0.497 10.428 1.00 87.94 72 ALA A N 1
ATOM 511 C CA . ALA A 1 72 ? -3.715 -0.182 9.552 1.00 87.94 72 ALA A CA 1
ATOM 512 C C . ALA A 1 72 ? -3.284 1.289 9.720 1.00 87.94 72 ALA A C 1
ATOM 514 O O . ALA A 1 72 ? -4.077 2.213 9.524 1.00 87.94 72 ALA A O 1
ATOM 515 N N . GLN A 1 73 ? -2.012 1.510 10.051 1.00 92.69 73 GLN A N 1
ATOM 516 C CA . GLN A 1 73 ? -1.394 2.834 10.048 1.00 92.69 73 GLN A CA 1
ATOM 517 C C . GLN A 1 73 ? -0.945 3.148 8.625 1.00 92.69 73 GLN A C 1
ATOM 519 O O . GLN A 1 73 ? -0.127 2.416 8.063 1.00 92.69 73 GLN A O 1
ATOM 524 N N . ILE A 1 74 ? -1.500 4.207 8.036 1.00 93.25 74 ILE A N 1
ATOM 525 C CA . ILE A 1 74 ? -1.251 4.594 6.646 1.00 93.25 74 ILE A CA 1
ATOM 526 C C . ILE A 1 74 ? -0.666 6.002 6.625 1.00 93.25 74 ILE A C 1
ATOM 528 O O . ILE A 1 74 ? -1.292 6.947 7.096 1.00 93.25 74 ILE A O 1
ATOM 532 N N . GLU A 1 75 ? 0.516 6.133 6.035 1.00 95.00 75 GLU A N 1
ATOM 533 C CA . GLU A 1 75 ? 1.189 7.406 5.784 1.00 95.00 75 GLU A CA 1
ATOM 534 C C . GLU A 1 75 ? 1.311 7.612 4.277 1.00 95.00 75 GLU A C 1
ATOM 536 O O . GLU A 1 75 ? 1.697 6.690 3.552 1.00 95.00 75 GLU A O 1
ATOM 541 N N . THR A 1 76 ? 1.015 8.817 3.795 1.00 94.19 76 THR A N 1
ATOM 542 C CA . THR A 1 76 ? 1.104 9.148 2.369 1.00 94.19 76 THR A CA 1
ATOM 543 C C . THR A 1 76 ? 1.814 10.469 2.137 1.00 94.19 76 THR A C 1
ATOM 545 O O . THR A 1 76 ? 1.554 11.442 2.835 1.00 94.19 76 THR A O 1
ATOM 548 N N . GLU A 1 77 ? 2.649 10.515 1.105 1.00 93.88 77 GLU A N 1
ATOM 549 C CA . GLU A 1 77 ? 3.358 11.708 0.639 1.00 93.88 77 GLU A CA 1
ATOM 550 C C . GLU A 1 77 ? 3.171 11.846 -0.884 1.00 93.88 77 GLU A C 1
ATOM 552 O O . GLU A 1 77 ? 3.228 10.845 -1.606 1.00 93.88 77 GLU A O 1
ATOM 557 N N . GLY A 1 78 ? 3.001 13.073 -1.389 1.00 92.69 78 GLY A N 1
ATOM 558 C CA . GLY A 1 78 ? 2.911 13.384 -2.825 1.00 92.69 78 GLY A CA 1
ATOM 559 C C . GLY A 1 78 ? 1.493 13.646 -3.348 1.00 92.69 78 GLY A C 1
ATOM 560 O O . GLY A 1 78 ? 0.556 13.845 -2.582 1.00 92.69 78 GLY A O 1
ATOM 561 N N . ASP A 1 79 ? 1.338 13.614 -4.673 1.00 92.75 79 ASP A N 1
ATOM 562 C CA . ASP A 1 79 ? 0.142 14.050 -5.418 1.00 92.75 79 ASP A CA 1
ATOM 563 C C . ASP A 1 79 ? -0.949 12.964 -5.526 1.00 92.75 79 ASP A C 1
ATOM 565 O O . ASP A 1 79 ? -1.638 12.827 -6.541 1.00 92.75 79 ASP A O 1
ATOM 569 N N . GLY A 1 80 ? -1.065 12.107 -4.513 1.00 87.25 80 GLY A N 1
ATOM 570 C CA . GLY A 1 80 ? -2.035 11.017 -4.493 1.00 87.25 80 GLY A CA 1
ATOM 571 C C . GLY A 1 80 ? -3.299 11.354 -3.715 1.00 87.25 80 GLY A C 1
ATOM 572 O O . GLY A 1 80 ? -3.267 12.058 -2.714 1.00 87.25 80 GLY A O 1
ATOM 573 N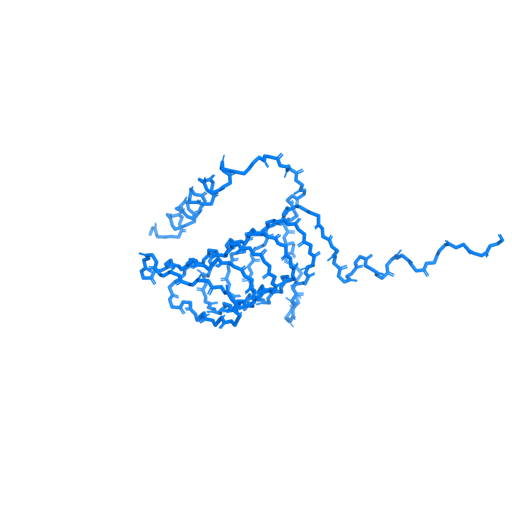 N . THR A 1 81 ? -4.427 10.802 -4.153 1.00 91.94 81 THR A N 1
ATOM 574 C CA . THR A 1 81 ? -5.693 10.882 -3.420 1.00 91.94 81 THR A CA 1
ATOM 575 C C . THR A 1 81 ? -5.854 9.658 -2.527 1.00 91.94 81 THR A C 1
ATOM 577 O O . THR A 1 81 ? -5.740 8.529 -3.008 1.00 91.94 81 THR A O 1
ATOM 580 N N . VAL A 1 82 ? -6.176 9.877 -1.251 1.00 92.44 82 VAL A N 1
ATOM 581 C CA . VAL A 1 82 ? -6.549 8.828 -0.290 1.00 92.44 82 VAL A CA 1
ATOM 582 C C . VAL A 1 82 ? -8.054 8.874 -0.059 1.00 92.44 82 VAL A C 1
ATOM 584 O O . VAL A 1 82 ? -8.620 9.936 0.187 1.00 92.44 82 VAL A O 1
ATOM 587 N N . ARG A 1 83 ? -8.714 7.718 -0.120 1.00 90.81 83 ARG A N 1
ATOM 588 C CA . ARG A 1 83 ? -10.128 7.553 0.224 1.00 90.81 83 ARG A CA 1
ATOM 589 C C . ARG A 1 83 ? -10.298 6.368 1.158 1.00 90.81 83 ARG A C 1
ATOM 591 O O . ARG A 1 83 ? -9.932 5.249 0.807 1.00 90.81 83 ARG A O 1
ATOM 598 N N . ARG A 1 84 ? -10.890 6.603 2.325 1.00 89.50 84 ARG A N 1
ATOM 599 C CA . ARG A 1 84 ? -11.350 5.531 3.211 1.00 89.50 84 ARG A CA 1
ATOM 600 C C . ARG A 1 84 ? -12.750 5.109 2.768 1.00 89.50 84 ARG A C 1
ATOM 602 O O . ARG A 1 84 ? -13.632 5.956 2.685 1.00 89.50 84 ARG A O 1
ATOM 609 N N . ILE A 1 85 ? -12.916 3.836 2.417 1.00 84.69 85 ILE A N 1
ATOM 610 C CA . ILE A 1 85 ? -14.183 3.284 1.907 1.00 84.69 85 ILE A CA 1
ATOM 611 C C . ILE A 1 85 ? -14.975 2.647 3.049 1.00 84.69 85 ILE A C 1
ATOM 613 O O . ILE A 1 85 ? -16.171 2.886 3.176 1.00 84.69 85 ILE A O 1
ATOM 617 N N . THR A 1 86 ? -14.294 1.885 3.907 1.00 85.25 86 THR A N 1
ATOM 618 C CA . THR A 1 86 ? -14.847 1.302 5.140 1.00 85.25 86 THR A CA 1
ATOM 619 C C . THR A 1 86 ? -13.859 1.523 6.292 1.00 85.25 86 THR A C 1
ATOM 621 O O . THR A 1 86 ? -12.733 1.977 6.053 1.00 85.25 86 THR A O 1
ATOM 624 N N . PRO A 1 87 ? -14.220 1.223 7.553 1.00 84.25 87 PRO A N 1
ATOM 625 C CA . PRO A 1 87 ? -13.266 1.270 8.658 1.00 84.25 87 PRO A CA 1
ATOM 626 C C . PRO A 1 87 ? -12.028 0.383 8.444 1.00 84.25 87 PRO A C 1
ATOM 628 O O . PRO A 1 87 ? -10.979 0.687 8.993 1.00 84.25 87 PRO A O 1
ATOM 631 N N . GLU A 1 88 ? -12.100 -0.639 7.602 1.00 85.94 88 GLU A N 1
ATOM 632 C CA . GLU A 1 88 ? -11.018 -1.589 7.333 1.00 85.94 88 GLU A CA 1
ATOM 633 C C . GLU A 1 88 ? -10.387 -1.382 5.949 1.00 85.94 88 GLU A C 1
ATOM 635 O O . GLU A 1 88 ? -9.305 -1.902 5.696 1.00 85.94 88 GLU A O 1
ATOM 640 N N . MET A 1 89 ? -11.035 -0.627 5.050 1.00 87.25 89 MET A N 1
ATOM 641 C CA . MET A 1 89 ? -10.622 -0.459 3.654 1.00 87.25 89 MET A CA 1
ATOM 642 C C . MET A 1 89 ? -10.211 0.977 3.324 1.00 87.25 89 MET A C 1
ATOM 644 O O . MET A 1 89 ? -11.010 1.914 3.397 1.00 87.25 89 MET A O 1
ATOM 648 N N . THR A 1 90 ? -8.980 1.141 2.842 1.00 90.44 90 THR A N 1
ATOM 649 C CA . THR A 1 90 ? -8.452 2.415 2.335 1.00 90.44 90 THR A CA 1
ATOM 650 C C . THR A 1 90 ? -7.891 2.250 0.928 1.00 90.44 90 THR A C 1
ATOM 652 O O . THR A 1 90 ? -7.198 1.284 0.631 1.00 90.44 90 THR A O 1
ATOM 655 N N . VAL A 1 91 ? -8.170 3.213 0.054 1.00 92.06 91 VAL A N 1
ATOM 656 C CA . VAL A 1 91 ? -7.698 3.247 -1.329 1.00 92.06 91 VAL A CA 1
ATOM 657 C C . VAL A 1 91 ? -6.851 4.496 -1.546 1.00 92.06 91 VAL A C 1
ATOM 659 O O . VAL A 1 91 ? -7.306 5.611 -1.307 1.00 92.06 91 VAL A O 1
ATOM 662 N N . TYR A 1 92 ? -5.634 4.314 -2.040 1.00 93.31 92 TYR A N 1
ATOM 663 C CA . TYR A 1 92 ? -4.752 5.369 -2.522 1.00 93.31 92 TYR A CA 1
ATOM 664 C C . TYR A 1 92 ? -4.622 5.280 -4.040 1.00 93.31 92 TYR A C 1
ATOM 666 O O . TYR A 1 92 ? -4.397 4.203 -4.589 1.00 93.31 92 TYR A O 1
ATOM 674 N N . ARG A 1 93 ? -4.727 6.412 -4.737 1.00 92.44 93 ARG A N 1
ATOM 675 C CA . ARG A 1 93 ? -4.494 6.492 -6.182 1.00 92.44 93 ARG A CA 1
ATOM 676 C C . ARG A 1 93 ? -3.716 7.751 -6.523 1.00 92.44 93 ARG A C 1
ATOM 678 O O . ARG A 1 93 ? -4.154 8.848 -6.195 1.00 92.44 93 ARG A O 1
ATOM 685 N N . GLY A 1 94 ? -2.615 7.605 -7.249 1.00 92.56 94 GLY A N 1
ATOM 686 C CA . GLY A 1 94 ? -1.847 8.739 -7.761 1.00 92.56 94 GLY A CA 1
ATOM 687 C C . GLY A 1 94 ? -0.352 8.478 -7.766 1.00 92.56 94 GLY A C 1
ATOM 688 O O . GLY A 1 94 ? 0.073 7.327 -7.869 1.00 92.56 94 GLY A O 1
ATOM 689 N N . LYS A 1 95 ? 0.430 9.560 -7.720 1.00 95.00 95 LYS A N 1
ATOM 690 C CA . LYS A 1 95 ? 1.893 9.529 -7.692 1.00 95.00 95 LYS A CA 1
ATOM 691 C C . LYS A 1 95 ? 2.380 9.945 -6.311 1.00 95.00 95 LYS A C 1
ATOM 693 O O . LYS A 1 95 ? 1.967 10.981 -5.807 1.00 95.00 95 LYS A O 1
ATOM 698 N N . GLY A 1 96 ? 3.294 9.180 -5.733 1.00 94.31 96 GLY A N 1
ATOM 699 C CA . GLY A 1 96 ? 3.838 9.496 -4.422 1.00 94.31 96 GLY A CA 1
ATOM 700 C C . GLY A 1 96 ? 4.371 8.273 -3.703 1.00 94.31 96 GLY A C 1
ATOM 701 O O . GLY A 1 96 ? 4.777 7.292 -4.327 1.00 94.31 96 GLY A O 1
ATOM 702 N N . LYS A 1 97 ? 4.389 8.355 -2.379 1.00 95.38 97 LYS A N 1
ATOM 703 C CA . LYS A 1 97 ? 4.792 7.284 -1.475 1.00 95.38 97 LYS A CA 1
ATOM 704 C C . LYS A 1 97 ? 3.631 6.971 -0.543 1.0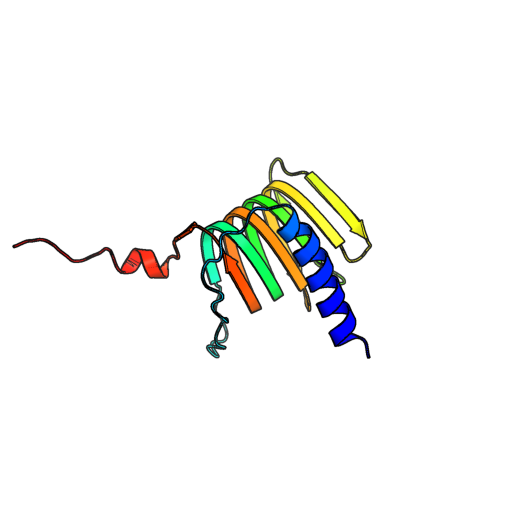0 95.38 97 LYS A C 1
ATOM 706 O O . LYS A 1 97 ? 3.040 7.882 0.024 1.00 95.38 97 LYS A O 1
ATOM 711 N N . ILE A 1 98 ? 3.341 5.691 -0.364 1.00 95.88 98 ILE A N 1
ATOM 712 C CA . ILE A 1 98 ? 2.433 5.182 0.662 1.00 95.88 98 ILE A CA 1
ATOM 713 C C . ILE A 1 98 ? 3.181 4.177 1.527 1.00 95.88 98 ILE A C 1
ATOM 715 O O . ILE A 1 98 ? 3.836 3.273 1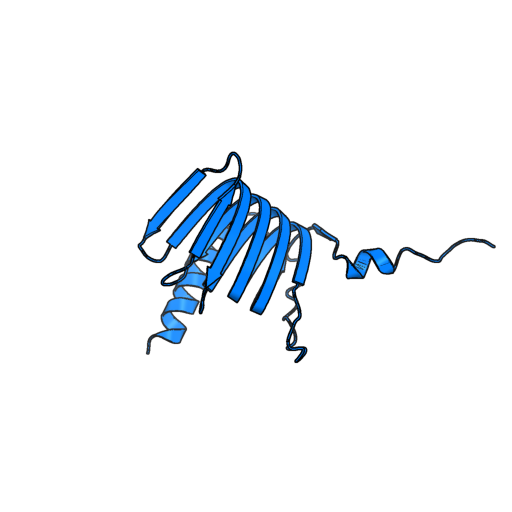.009 1.00 95.88 98 ILE A O 1
ATOM 719 N N . SER A 1 99 ? 3.087 4.343 2.842 1.00 95.50 99 SER A N 1
ATOM 720 C CA . SER A 1 99 ? 3.590 3.393 3.828 1.00 95.50 99 SER A CA 1
ATOM 721 C C . SER A 1 99 ? 2.418 2.848 4.628 1.00 95.50 99 SER A C 1
ATOM 723 O O . SER A 1 99 ? 1.584 3.613 5.099 1.00 95.50 99 SER A O 1
ATOM 725 N N . VAL A 1 100 ? 2.359 1.531 4.780 1.00 94.44 100 VAL A N 1
ATOM 726 C CA . VAL A 1 100 ? 1.310 0.832 5.520 1.00 94.44 100 VAL A CA 1
ATOM 727 C C . VAL A 1 100 ? 1.976 -0.033 6.574 1.00 94.44 100 VAL A C 1
ATOM 729 O O . VAL A 1 100 ? 2.876 -0.807 6.249 1.00 94.44 100 VAL A O 1
ATOM 732 N N . ARG A 1 101 ? 1.549 0.080 7.829 1.00 93.50 101 ARG A N 1
ATOM 733 C CA . ARG A 1 101 ? 2.016 -0.771 8.926 1.00 93.50 101 ARG A CA 1
ATOM 734 C C . ARG A 1 101 ? 0.835 -1.348 9.687 1.00 93.50 101 ARG A C 1
ATOM 736 O O . ARG A 1 101 ? -0.143 -0.652 9.937 1.00 93.50 101 ARG A O 1
ATOM 743 N N . GLY A 1 102 ? 0.942 -2.610 10.079 1.00 89.56 102 GLY A N 1
ATOM 744 C CA . GLY A 1 102 ? -0.100 -3.261 10.858 1.00 89.56 102 GLY A CA 1
ATOM 745 C C . GLY A 1 102 ? 0.074 -4.765 10.954 1.00 89.56 102 GLY A C 1
ATOM 746 O O . GLY A 1 102 ? 1.049 -5.342 10.462 1.00 89.56 102 GLY A O 1
ATOM 747 N N . GLU A 1 103 ? -0.905 -5.384 11.599 1.00 85.69 103 GLU A N 1
ATOM 748 C CA . GLU A 1 103 ? -1.039 -6.829 11.708 1.00 85.69 103 GLU A CA 1
ATOM 749 C C . GLU A 1 103 ? -2.219 -7.303 10.864 1.00 85.69 103 GLU A C 1
ATOM 751 O O . GLU A 1 103 ? -3.230 -6.612 10.783 1.00 85.69 103 GLU A O 1
ATOM 756 N N . LYS A 1 104 ? -2.105 -8.493 10.257 1.00 84.25 104 LYS A N 1
ATOM 757 C CA . LYS A 1 104 ? -3.171 -9.088 9.422 1.00 84.25 104 LYS A CA 1
ATOM 758 C C . LYS A 1 104 ? -3.656 -8.145 8.307 1.00 84.25 104 LYS A C 1
ATOM 760 O O . LYS A 1 104 ? -4.846 -8.069 8.014 1.00 84.25 104 LYS A O 1
ATOM 765 N N . LEU A 1 105 ? -2.718 -7.438 7.688 1.00 85.31 105 LEU A N 1
ATOM 766 C CA . LEU A 1 105 ? -2.955 -6.600 6.526 1.00 85.31 105 LEU A CA 1
ATOM 767 C C . LEU A 1 105 ? -3.144 -7.459 5.279 1.00 85.31 105 LEU A C 1
ATOM 769 O O . LEU A 1 105 ? -2.464 -8.471 5.120 1.00 85.31 105 LEU A O 1
ATOM 773 N N . ALA A 1 106 ? -3.986 -6.991 4.367 1.00 88.31 106 ALA A N 1
ATOM 774 C CA . ALA A 1 106 ? -3.967 -7.362 2.964 1.00 88.31 106 ALA A CA 1
ATOM 775 C C . ALA A 1 106 ? -3.806 -6.089 2.123 1.00 88.31 106 ALA A C 1
ATOM 777 O O . ALA A 1 106 ? -4.560 -5.131 2.278 1.00 88.31 106 ALA A O 1
ATOM 778 N N . VAL A 1 107 ? -2.805 -6.050 1.251 1.00 89.75 107 VAL A N 1
ATOM 779 C CA . VAL A 1 107 ? -2.488 -4.884 0.426 1.00 89.75 107 VAL A CA 1
ATOM 780 C C . VAL A 1 107 ? -2.387 -5.311 -1.026 1.00 89.75 107 VAL A C 1
ATOM 782 O O . VAL A 1 107 ? -1.571 -6.159 -1.368 1.00 89.75 107 VAL A O 1
ATOM 785 N N . TYR A 1 108 ? -3.197 -4.698 -1.880 1.00 91.56 108 TYR A N 1
ATOM 786 C CA . TYR A 1 108 ? -3.096 -4.827 -3.326 1.00 91.56 108 TYR A CA 1
ATOM 787 C C . TYR A 1 108 ? -2.483 -3.560 -3.912 1.00 91.56 108 TYR A C 1
ATOM 789 O O . TYR A 1 108 ? -2.903 -2.451 -3.590 1.00 91.56 108 TYR A O 1
ATOM 797 N N . ILE A 1 109 ? -1.504 -3.713 -4.791 1.00 92.19 109 ILE A N 1
ATOM 798 C CA . ILE A 1 109 ? -0.830 -2.619 -5.484 1.00 92.19 109 ILE A CA 1
ATOM 799 C C . ILE A 1 109 ? -0.914 -2.908 -6.972 1.00 92.19 109 ILE A C 1
ATOM 801 O O . ILE A 1 109 ? -0.659 -4.026 -7.399 1.00 92.19 109 ILE A O 1
ATOM 805 N N . ARG A 1 110 ? -1.220 -1.894 -7.777 1.00 90.56 110 ARG A N 1
ATOM 806 C CA . ARG A 1 110 ? -1.088 -1.943 -9.234 1.00 90.56 110 ARG A CA 1
ATOM 807 C C . ARG A 1 110 ? -0.517 -0.633 -9.728 1.00 90.56 110 ARG A C 1
ATOM 809 O O . ARG A 1 110 ? -1.115 0.423 -9.524 1.00 90.56 110 ARG A O 1
ATOM 816 N N . GLY A 1 111 ? 0.613 -0.685 -10.414 1.00 91.38 111 GLY A N 1
ATOM 817 C CA . GLY A 1 111 ? 1.258 0.525 -10.890 1.00 91.38 111 GLY A CA 1
ATOM 818 C C . GLY A 1 111 ? 2.698 0.321 -11.308 1.00 91.38 111 GLY A C 1
ATOM 819 O O . GLY A 1 111 ? 3.138 -0.789 -11.587 1.00 91.38 111 GLY A O 1
ATOM 820 N N . GLU A 1 112 ? 3.408 1.436 -11.361 1.00 92.31 112 GLU A N 1
ATOM 821 C CA . GLU A 1 112 ? 4.824 1.506 -11.676 1.00 92.31 112 GLU A CA 1
ATOM 822 C C . GLU A 1 112 ? 5.559 2.192 -10.531 1.00 92.31 112 GLU A C 1
ATOM 824 O O . GLU A 1 112 ? 5.176 3.288 -10.111 1.00 92.31 112 GLU A O 1
ATOM 829 N N . GLY A 1 113 ? 6.594 1.546 -10.003 1.00 92.38 113 GLY A N 1
ATOM 830 C CA . GLY A 1 113 ? 7.362 2.085 -8.894 1.00 92.38 113 GLY A CA 1
ATOM 831 C C . GLY A 1 113 ? 8.193 1.050 -8.158 1.00 92.38 113 GLY A C 1
ATOM 832 O O . GLY A 1 113 ? 8.437 -0.048 -8.648 1.00 92.38 113 GLY A O 1
ATOM 833 N N . HIS A 1 114 ? 8.611 1.434 -6.959 1.00 92.69 114 HIS A N 1
ATOM 834 C CA . HIS A 1 114 ? 9.379 0.628 -6.026 1.00 92.69 114 HIS A CA 1
ATOM 835 C C . HIS A 1 114 ? 8.478 0.153 -4.881 1.00 92.69 114 HIS A C 1
ATOM 837 O O . HIS A 1 114 ? 7.867 0.967 -4.185 1.00 92.69 114 HIS A O 1
ATOM 843 N N . LEU A 1 115 ? 8.438 -1.155 -4.653 1.00 91.12 115 LEU A N 1
ATOM 844 C CA . LEU A 1 115 ? 7.770 -1.823 -3.546 1.00 91.12 115 LEU A CA 1
ATOM 845 C C . LEU A 1 115 ? 8.814 -2.377 -2.577 1.00 91.12 115 LEU A C 1
ATOM 847 O O . LEU A 1 115 ? 9.687 -3.137 -2.982 1.00 91.12 115 LEU A O 1
ATOM 851 N N . ARG A 1 116 ? 8.670 -2.027 -1.300 1.00 91.50 116 ARG A N 1
ATOM 852 C CA . ARG A 1 116 ? 9.371 -2.641 -0.175 1.00 91.50 116 ARG A CA 1
ATOM 853 C C . ARG A 1 116 ? 8.368 -3.270 0.779 1.00 91.50 116 ARG A C 1
ATOM 855 O O . ARG A 1 116 ? 7.432 -2.593 1.197 1.00 91.50 116 ARG A O 1
ATOM 862 N N . ALA A 1 117 ? 8.571 -4.518 1.171 1.00 90.06 117 ALA A N 1
ATOM 863 C CA . ALA A 1 117 ? 7.744 -5.199 2.160 1.00 90.06 117 ALA A CA 1
ATOM 864 C C . ALA A 1 117 ? 8.626 -5.899 3.192 1.00 90.06 117 ALA A C 1
ATOM 866 O O . ALA A 1 117 ? 9.449 -6.730 2.838 1.00 90.06 117 ALA A O 1
ATOM 867 N N . CYS A 1 118 ? 8.463 -5.566 4.468 1.00 87.38 118 CYS A N 1
ATOM 868 C CA . CYS A 1 118 ? 9.228 -6.147 5.567 1.00 87.38 118 CYS A CA 1
ATOM 869 C C . CYS A 1 118 ? 8.258 -6.734 6.589 1.00 87.38 118 CYS A C 1
ATOM 871 O O . CYS A 1 118 ? 7.416 -6.003 7.117 1.00 87.38 118 CYS A O 1
ATOM 873 N N . GLY A 1 119 ? 8.377 -8.021 6.906 1.00 85.44 119 GLY A N 1
ATOM 874 C CA . GLY A 1 119 ? 7.514 -8.662 7.893 1.00 85.44 119 GLY A CA 1
ATOM 875 C C . GLY A 1 119 ? 7.282 -10.139 7.620 1.00 85.44 119 GLY A C 1
ATOM 876 O O . GLY A 1 119 ? 8.020 -10.765 6.868 1.00 85.44 119 GLY A O 1
ATOM 877 N N . ARG A 1 120 ? 6.241 -10.691 8.248 1.00 80.88 120 ARG A N 1
ATOM 878 C CA . ARG A 1 120 ? 5.831 -12.091 8.085 1.00 80.88 120 ARG A CA 1
ATOM 879 C C . ARG A 1 120 ? 4.546 -12.153 7.285 1.00 80.88 120 ARG A C 1
ATOM 881 O O . ARG A 1 120 ? 3.570 -11.500 7.657 1.00 80.88 120 ARG A O 1
ATOM 888 N N . GLY A 1 121 ? 4.525 -12.961 6.235 1.00 78.06 121 GLY A N 1
ATOM 889 C CA . GLY A 1 121 ? 3.352 -13.078 5.391 1.00 78.06 121 GLY A CA 1
ATOM 890 C C . GLY A 1 121 ? 3.633 -13.724 4.048 1.00 78.06 121 GLY A C 1
ATOM 891 O O . GLY A 1 121 ? 4.667 -14.348 3.838 1.00 78.06 121 GLY A O 1
ATOM 892 N N . PHE A 1 122 ? 2.679 -13.529 3.154 1.00 74.19 122 PHE A N 1
ATOM 893 C CA . PHE A 1 122 ? 2.693 -13.964 1.774 1.00 74.19 122 PHE A CA 1
ATOM 894 C C . PHE A 1 122 ? 2.745 -12.745 0.851 1.00 74.19 122 PHE A C 1
ATOM 896 O O . PHE A 1 122 ? 2.154 -11.703 1.151 1.00 74.19 122 PHE A O 1
ATOM 903 N N . VAL A 1 123 ? 3.443 -12.887 -0.272 1.00 74.31 123 VAL A N 1
ATOM 904 C CA . VAL A 1 123 ? 3.492 -11.896 -1.342 1.00 74.31 123 VAL A CA 1
ATOM 905 C C . VAL A 1 123 ? 3.344 -12.628 -2.666 1.00 74.31 123 VAL A C 1
ATOM 907 O O . VAL A 1 123 ? 4.059 -13.592 -2.915 1.00 74.31 123 VAL A O 1
ATOM 910 N N . ASP A 1 124 ? 2.435 -12.136 -3.495 1.00 78.62 124 ASP A N 1
ATOM 911 C CA . ASP A 1 124 ? 2.239 -12.528 -4.885 1.00 78.62 124 ASP A CA 1
ATOM 912 C C . ASP A 1 124 ? 2.502 -11.314 -5.772 1.00 78.62 124 ASP A C 1
ATOM 914 O O . ASP A 1 124 ? 2.090 -10.199 -5.441 1.00 78.62 124 ASP A O 1
ATOM 918 N N . LEU A 1 125 ? 3.226 -11.505 -6.866 1.00 78.25 125 LEU A N 1
ATOM 919 C CA . LEU A 1 125 ? 3.697 -10.433 -7.735 1.00 78.25 125 LEU A CA 1
ATOM 920 C C . LEU A 1 125 ? 3.476 -10.849 -9.176 1.00 78.25 125 LEU A C 1
ATOM 922 O O . LEU A 1 125 ? 3.779 -11.976 -9.540 1.00 78.25 125 LEU A O 1
ATOM 926 N N . GLY A 1 126 ? 3.069 -9.905 -10.015 1.00 75.69 126 GLY A N 1
ATOM 927 C CA . GLY A 1 126 ? 3.043 -10.123 -11.455 1.00 75.69 126 GLY A CA 1
ATOM 928 C C . GLY A 1 126 ? 3.401 -8.862 -12.222 1.00 75.69 126 GLY A C 1
ATOM 929 O O . GLY A 1 126 ? 3.063 -7.745 -11.822 1.00 75.69 126 GLY A O 1
ATOM 930 N N . GLY A 1 127 ? 4.073 -9.035 -13.355 1.00 75.50 127 GLY A N 1
ATOM 931 C CA . GLY A 1 127 ? 4.527 -7.956 -14.225 1.00 75.50 127 GLY A CA 1
ATOM 932 C C . GLY A 1 127 ? 6.045 -7.806 -14.262 1.00 75.50 127 GLY A C 1
ATOM 933 O O . GLY A 1 127 ? 6.797 -8.600 -13.707 1.00 75.50 127 GLY A O 1
ATOM 934 N N . ARG A 1 128 ? 6.506 -6.748 -14.934 1.00 74.69 128 ARG A N 1
ATOM 935 C CA . ARG A 1 128 ? 7.920 -6.563 -15.273 1.00 74.69 128 ARG A CA 1
ATOM 936 C C . ARG A 1 128 ? 8.627 -5.750 -14.203 1.00 74.69 128 ARG A C 1
ATOM 938 O O . ARG A 1 128 ? 8.282 -4.585 -13.998 1.00 74.69 128 ARG A O 1
ATOM 945 N N . GLY A 1 129 ? 9.647 -6.319 -13.571 1.00 61.56 129 GLY A N 1
ATOM 946 C CA . GLY A 1 129 ? 10.441 -5.604 -12.580 1.00 61.56 129 GLY A CA 1
ATOM 947 C C . GLY A 1 129 ? 11.791 -6.237 -12.268 1.00 61.56 129 GLY A C 1
ATOM 948 O O . GLY A 1 129 ? 11.987 -7.439 -12.410 1.00 61.56 129 GLY A O 1
ATOM 949 N N . LEU A 1 130 ? 12.717 -5.406 -11.802 1.00 58.62 130 LEU A N 1
ATOM 950 C CA . LEU A 1 130 ? 14.040 -5.797 -11.332 1.00 58.62 130 LEU A CA 1
ATOM 951 C C . LEU A 1 130 ? 13.997 -5.990 -9.807 1.00 58.62 130 LEU A C 1
ATOM 953 O O . LEU A 1 130 ? 13.470 -5.145 -9.075 1.00 58.62 130 LEU A O 1
ATOM 957 N N . SER A 1 131 ? 14.549 -7.102 -9.308 1.00 55.50 131 SER A N 1
ATOM 958 C CA . SER A 1 131 ? 15.024 -7.161 -7.915 1.00 55.50 131 SER A CA 1
ATOM 959 C C . SER A 1 131 ? 16.439 -6.612 -7.842 1.00 55.50 131 SER A C 1
ATOM 961 O O . SER A 1 131 ? 17.218 -6.888 -8.753 1.00 55.50 131 SER A O 1
ATOM 963 N N . PRO A 1 132 ? 16.831 -5.985 -6.721 1.00 50.72 132 PRO A N 1
ATOM 964 C CA . PRO A 1 132 ? 18.239 -5.719 -6.433 1.00 50.72 132 PRO A CA 1
ATOM 965 C C . PRO A 1 132 ? 19.108 -6.982 -6.563 1.00 50.72 132 PRO A C 1
ATOM 967 O O . PRO A 1 132 ? 20.199 -6.920 -7.111 1.00 50.72 132 PRO A O 1
ATOM 970 N N . LEU A 1 133 ? 18.578 -8.150 -6.174 1.00 45.94 133 LEU A N 1
ATOM 971 C CA . LEU A 1 133 ? 19.259 -9.444 -6.318 1.00 45.94 133 LEU A CA 1
ATOM 972 C C . LEU A 1 133 ? 19.449 -9.905 -7.775 1.00 45.94 133 LEU A C 1
ATOM 974 O O . LEU A 1 133 ? 20.334 -10.703 -8.031 1.00 45.94 133 LEU A O 1
ATOM 978 N N . ALA A 1 134 ? 18.652 -9.407 -8.728 1.00 42.12 134 ALA A N 1
ATOM 979 C CA . ALA A 1 134 ? 18.802 -9.762 -10.147 1.00 42.12 134 ALA A CA 1
ATOM 980 C C . ALA A 1 134 ? 19.754 -8.809 -10.890 1.00 42.12 134 ALA A C 1
ATOM 982 O O . ALA A 1 134 ? 20.246 -9.139 -11.961 1.00 42.12 134 ALA A O 1
ATOM 983 N N . ALA A 1 135 ? 20.025 -7.628 -10.328 1.00 39.97 135 ALA A N 1
ATOM 984 C CA . ALA A 1 135 ? 20.976 -6.677 -10.899 1.00 39.97 135 ALA A CA 1
ATOM 985 C C . ALA A 1 135 ? 22.441 -7.034 -10.584 1.00 39.97 135 ALA A C 1
ATOM 987 O O . ALA A 1 135 ? 23.339 -6.514 -11.236 1.00 39.97 135 ALA A O 1
ATOM 988 N N . ALA A 1 136 ? 22.682 -7.917 -9.609 1.00 42.34 136 ALA A N 1
ATOM 989 C CA . ALA A 1 136 ? 24.021 -8.377 -9.245 1.00 42.34 136 ALA A CA 1
ATOM 990 C C . ALA A 1 136 ? 24.576 -9.482 -10.170 1.00 42.34 136 ALA A C 1
ATOM 992 O O . ALA A 1 136 ? 25.755 -9.793 -10.068 1.00 42.34 136 ALA A O 1
ATOM 993 N N . ASP A 1 137 ? 23.760 -10.040 -11.074 1.00 37.44 137 ASP A N 1
ATOM 994 C CA . ASP A 1 137 ? 24.135 -11.172 -11.943 1.00 37.44 137 ASP A CA 1
ATOM 995 C C . ASP A 1 137 ? 24.360 -10.770 -13.419 1.00 37.44 137 ASP A C 1
ATOM 997 O O . ASP A 1 137 ? 24.578 -11.604 -14.288 1.00 37.44 137 ASP A O 1
ATOM 1001 N N . LEU A 1 138 ? 24.331 -9.468 -13.732 1.00 39.66 138 LEU A N 1
ATOM 1002 C CA . LEU A 1 138 ? 24.673 -8.939 -15.067 1.00 39.66 138 LEU A CA 1
ATOM 1003 C C . LEU A 1 138 ? 26.092 -8.357 -15.107 1.00 39.66 138 LEU A C 1
ATOM 1005 O O . LEU A 1 138 ? 26.358 -7.363 -15.781 1.00 39.66 138 LEU A O 1
ATOM 1009 N N . GLY A 1 139 ? 26.990 -8.966 -14.335 1.00 40.62 139 GLY A N 1
ATOM 1010 C CA . GLY A 1 139 ? 28.287 -8.405 -13.997 1.00 40.62 139 GLY A CA 1
ATOM 1011 C C . GLY A 1 139 ? 29.511 -9.161 -14.487 1.00 40.62 139 GLY A C 1
ATOM 1012 O O . GLY A 1 139 ? 30.575 -8.750 -14.062 1.00 40.62 139 GLY A O 1
ATOM 1013 N N . GLU A 1 140 ? 29.443 -10.212 -15.317 1.00 42.09 140 GLU A N 1
ATOM 1014 C CA . GLU A 1 140 ? 30.688 -10.812 -15.842 1.00 42.09 140 GLU A CA 1
ATOM 1015 C C . GLU A 1 140 ? 30.509 -11.742 -17.056 1.00 42.09 140 GLU A C 1
ATOM 1017 O O . GLU A 1 140 ? 30.661 -12.949 -16.933 1.00 42.09 140 GLU A O 1
ATOM 1022 N N . VAL A 1 141 ? 30.233 -11.211 -18.255 1.00 42.28 141 VAL A N 1
ATOM 1023 C CA . VAL A 1 141 ? 30.615 -11.903 -19.507 1.00 42.28 141 VAL A CA 1
ATOM 1024 C C . VAL A 1 141 ? 30.880 -10.877 -20.616 1.00 42.28 141 VAL A C 1
ATOM 1026 O O . VAL A 1 141 ? 29.945 -10.326 -21.184 1.00 42.28 141 VAL A O 1
ATOM 1029 N N . ASP A 1 142 ? 32.154 -10.540 -20.821 1.00 34.53 142 ASP A N 1
ATOM 1030 C CA . ASP A 1 142 ? 32.866 -10.537 -22.117 1.00 34.53 142 ASP A CA 1
ATOM 1031 C C . ASP A 1 142 ? 34.093 -9.613 -22.065 1.00 34.53 142 ASP A C 1
ATOM 1033 O O . ASP A 1 142 ? 34.047 -8.409 -22.327 1.00 34.53 142 ASP A O 1
ATOM 1037 N N . LYS A 1 143 ? 35.233 -10.225 -21.749 1.00 36.25 143 LYS A N 1
ATOM 1038 C CA . LYS A 1 143 ? 36.531 -9.856 -22.312 1.00 36.25 143 LYS A CA 1
ATOM 1039 C C . LYS A 1 143 ? 37.273 -11.147 -22.626 1.00 36.25 143 LYS A C 1
ATOM 1041 O O . LYS A 1 143 ? 37.931 -11.689 -21.740 1.00 36.25 143 LYS A O 1
ATOM 1046 N N . ILE A 1 144 ? 37.174 -11.605 -23.871 1.00 42.66 144 ILE A N 1
ATOM 1047 C CA . ILE A 1 144 ? 38.238 -12.353 -24.551 1.00 42.66 144 ILE A CA 1
ATOM 1048 C C . ILE A 1 144 ? 38.356 -11.780 -25.958 1.00 42.66 144 ILE A C 1
ATOM 1050 O O . ILE A 1 144 ? 37.316 -11.710 -26.647 1.00 42.66 144 ILE A O 1
#

pLDDT: mean 72.1, std 22.13, range [32.91, 95.94]

Sequence (144 aa):
MGKIANVAIVAMIVLALISAGTVFAEETKPLETSDHTGNCMDRSGKGWALLAGSGKITFRGKGLVVVLGDNAQIETEGDGTVRRITPEMTVYRGKGKISVRGEKLAVYIRGEGHLRACGRGFVDLGGRGLSPLAAADLGEVDKI